Protein AF-A0A1F8LK77-F1 (afdb_monomer_lite)

Foldseek 3Di:
DVVLLVLLVVLLVLLVVLLVLLVQLLVLLVQLVVLVVCVVPVDVDPDDPVSLVSNLVSLVSSLVSLVVSVVSLVVSLVSCLVCVCVQPNDPVVVVLVVLSVVLVVLSVQLNVLSVVCPPDDPVVNVVSSVVNSVSSVVNSVSSNVSSVVSNVVSVVSSVVVVVVVVVVD

Radius of gyration: 20.49 Å; chains: 1; bounding box: 49×27×62 Å

Secondary structure (DSSP, 8-state):
-HHHHHHHHHHHHHHHHHHHHHHHHHHHHHHHHHHHHHIIIII-----HHHHHHHHHHHHHHHHHHHHHHHHHHHHHHHHHHHGGGTTHHHHHHHHHHHHHHHHHHHHHHHHHHHTTTT--HHHHHHHHHHHHHHHHHHHHHHHHHHHHHHHHHHHHHHHHHHHHHTT-

pLDDT: mean 88.3, std 11.14, range [48.09, 98.12]

Sequence (169 aa):
MKDALEIINRVLSQHATITDHVTDASNKMNDIDAVFNVQRETYKVAWSSSSVTDLLEKRNQLMERIQVLEDGLTKHFSYEEKVFPLVLGEILLKDILSDHKKVSERIEKVKSCLNSLEGLEKDELYTKRTELLESVNELSYTITNH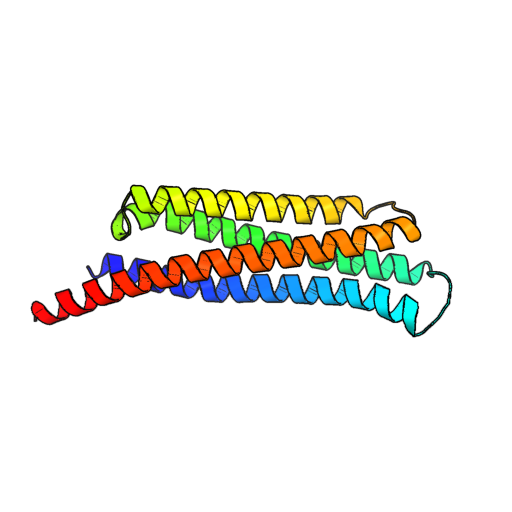AHSEDRVLNMIKKVFEEHAADKD

Structure (mmCIF, N/CA/C/O backbone):
data_AF-A0A1F8LK77-F1
#
_entry.id   AF-A0A1F8LK77-F1
#
loop_
_atom_site.group_PDB
_atom_site.id
_atom_site.type_symbol
_atom_site.label_atom_id
_atom_site.label_alt_id
_atom_site.label_comp_id
_atom_site.label_asym_id
_atom_site.label_entity_id
_atom_site.label_seq_id
_atom_site.pdbx_PDB_ins_code
_atom_site.Cartn_x
_atom_site.Cartn_y
_atom_site.Cartn_z
_atom_site.occupancy
_atom_site.B_iso_or_equiv
_atom_site.auth_seq_id
_atom_site.auth_comp_id
_atom_site.auth_asym_id
_atom_site.auth_atom_id
_atom_site.pdbx_PDB_model_num
ATOM 1 N N . MET A 1 1 ? -20.459 -0.545 23.735 1.00 68.31 1 MET A N 1
ATOM 2 C CA . MET A 1 1 ? -19.426 -1.595 23.909 1.00 68.31 1 MET A CA 1
ATOM 3 C C . MET A 1 1 ? -19.438 -2.567 22.739 1.00 68.31 1 MET A C 1
ATOM 5 O O . MET A 1 1 ? -18.425 -2.639 22.062 1.00 68.31 1 MET A O 1
ATOM 9 N N . LYS A 1 2 ? -20.569 -3.225 22.431 1.00 73.44 2 LYS A N 1
ATOM 10 C CA . LYS A 1 2 ? -20.693 -4.104 21.252 1.00 73.44 2 LYS A CA 1
ATOM 11 C C . LYS A 1 2 ? -20.301 -3.408 19.938 1.00 73.44 2 LYS A C 1
ATOM 13 O O . LYS A 1 2 ? -19.464 -3.929 19.215 1.00 73.44 2 LYS A O 1
ATOM 18 N N . ASP A 1 3 ? -20.792 -2.188 19.722 1.00 84.94 3 ASP A N 1
ATOM 19 C CA . ASP A 1 3 ? -20.479 -1.405 18.516 1.00 84.94 3 ASP A CA 1
ATOM 20 C C . ASP A 1 3 ? -18.987 -1.032 18.415 1.00 84.94 3 ASP A C 1
ATOM 22 O O . ASP A 1 3 ? -18.416 -1.043 17.331 1.00 84.94 3 ASP A O 1
ATOM 26 N N . ALA A 1 4 ? -18.323 -0.762 19.547 1.00 88.75 4 ALA A N 1
ATOM 27 C CA . ALA A 1 4 ? -16.891 -0.449 19.576 1.00 88.75 4 ALA A CA 1
ATOM 28 C C . ALA A 1 4 ? -16.031 -1.685 19.269 1.00 88.75 4 ALA A C 1
ATOM 30 O O . ALA A 1 4 ? -15.073 -1.596 18.507 1.00 88.75 4 ALA A O 1
ATOM 31 N N . LEU A 1 5 ? -16.399 -2.850 19.812 1.00 92.19 5 LEU A N 1
ATOM 32 C CA . LEU A 1 5 ? -15.740 -4.120 19.496 1.00 92.19 5 LEU A CA 1
ATOM 33 C C . LEU A 1 5 ? -15.939 -4.517 18.027 1.00 92.19 5 LEU A C 1
ATOM 35 O O . LEU A 1 5 ? -15.010 -5.028 17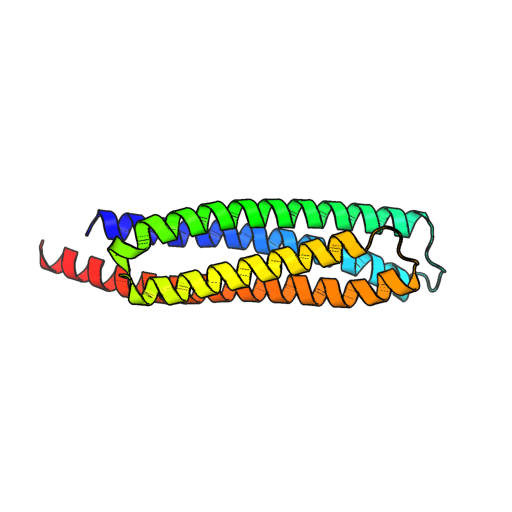.406 1.00 92.19 5 LEU A O 1
ATOM 39 N N . GLU A 1 6 ? -17.120 -4.270 17.456 1.00 93.56 6 GLU A N 1
ATOM 40 C CA . GLU A 1 6 ? -17.382 -4.504 16.032 1.00 93.56 6 GLU A CA 1
ATOM 41 C C . GLU A 1 6 ? -16.508 -3.609 15.144 1.00 93.56 6 GLU A C 1
ATOM 43 O O . GLU A 1 6 ? -15.880 -4.113 14.212 1.00 93.56 6 GLU A O 1
ATOM 48 N N . ILE A 1 7 ? -16.403 -2.316 15.474 1.00 94.94 7 ILE A N 1
ATOM 49 C CA . ILE A 1 7 ? -15.504 -1.375 14.791 1.00 94.94 7 ILE A CA 1
ATOM 50 C C . ILE A 1 7 ? -14.058 -1.879 14.847 1.00 94.94 7 ILE A C 1
ATOM 52 O O . ILE A 1 7 ? -13.424 -2.012 13.803 1.00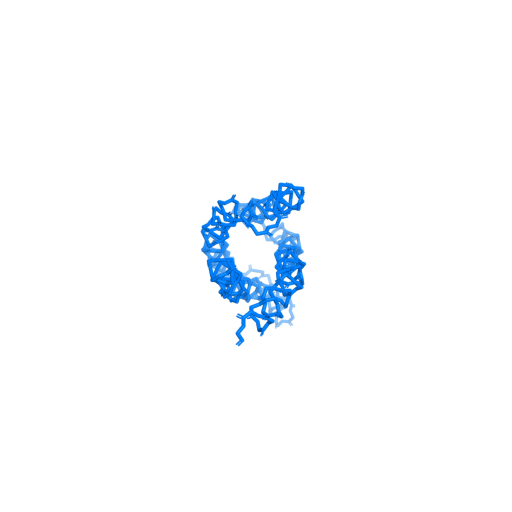 94.94 7 ILE A O 1
ATOM 56 N N . ILE A 1 8 ? -13.554 -2.208 16.042 1.00 94.75 8 ILE A N 1
ATOM 57 C CA . ILE A 1 8 ? -12.172 -2.674 16.225 1.00 94.75 8 ILE A CA 1
ATOM 58 C C . ILE A 1 8 ? -11.910 -3.930 15.392 1.00 94.75 8 ILE A C 1
ATOM 60 O O . ILE A 1 8 ? -10.968 -3.963 14.606 1.00 94.75 8 ILE A O 1
ATOM 64 N N . ASN A 1 9 ? -12.754 -4.956 15.518 1.00 94.69 9 ASN A N 1
ATOM 65 C CA . ASN A 1 9 ? -12.556 -6.209 14.788 1.00 94.69 9 ASN A CA 1
ATOM 66 C C . ASN A 1 9 ? -12.612 -6.005 13.269 1.00 94.69 9 ASN A C 1
ATOM 68 O O . ASN A 1 9 ? -11.870 -6.657 12.533 1.00 94.69 9 ASN A O 1
ATOM 72 N N . ARG A 1 10 ? -13.462 -5.089 12.793 1.00 95.88 10 ARG A N 1
ATOM 73 C CA . ARG A 1 10 ? -13.530 -4.748 11.375 1.00 95.88 10 ARG A CA 1
ATOM 74 C C . ARG A 1 10 ? -12.247 -4.079 10.890 1.00 95.88 10 ARG A C 1
ATOM 76 O O . ARG A 1 10 ? -11.746 -4.491 9.849 1.00 95.88 10 ARG A O 1
ATOM 83 N N . VAL A 1 11 ? -11.704 -3.114 11.627 1.00 95.94 11 VAL A N 1
ATOM 84 C CA . VAL A 1 11 ? -10.438 -2.454 11.265 1.00 95.94 11 VAL A CA 1
ATOM 85 C C . VAL A 1 11 ? -9.283 -3.457 11.224 1.00 95.94 11 VAL A C 1
ATOM 87 O O . VAL A 1 11 ? -8.637 -3.590 10.188 1.00 95.94 11 VAL A O 1
ATOM 90 N N . LEU A 1 12 ? -9.130 -4.286 12.264 1.00 95.00 12 LEU A N 1
ATOM 91 C CA . LEU A 1 12 ? -8.117 -5.353 12.294 1.00 95.00 12 LEU A CA 1
ATOM 92 C C . LEU A 1 12 ? -8.229 -6.296 11.077 1.00 95.00 12 LEU A C 1
ATOM 94 O O . LEU A 1 12 ? -7.227 -6.729 10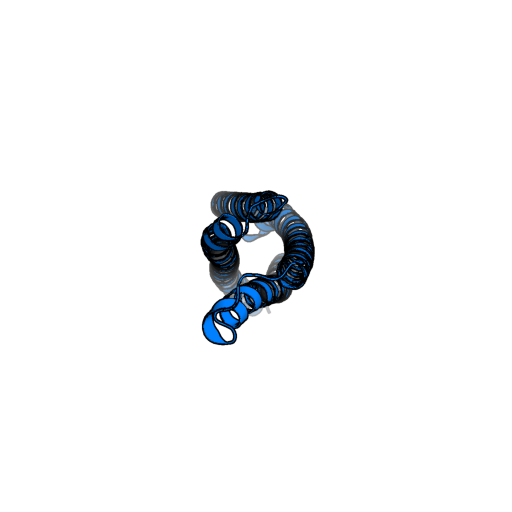.512 1.00 95.00 12 LEU A O 1
ATOM 98 N N . SER A 1 13 ? -9.453 -6.610 10.631 1.00 94.81 13 SER A N 1
ATOM 99 C CA . SER A 1 13 ? -9.662 -7.438 9.433 1.00 94.81 13 SER A CA 1
ATOM 100 C C . SER A 1 13 ? -9.294 -6.725 8.123 1.00 94.81 13 SER A C 1
ATOM 102 O O . SER A 1 13 ? -8.827 -7.365 7.180 1.00 94.81 13 SER A O 1
ATOM 104 N N . GLN A 1 14 ? -9.474 -5.401 8.057 1.00 95.19 14 GLN A N 1
ATOM 105 C CA . GLN A 1 14 ? -9.084 -4.598 6.898 1.00 95.19 14 GLN A CA 1
ATOM 106 C C . GLN A 1 14 ? -7.559 -4.536 6.755 1.00 95.19 14 GLN A C 1
ATOM 108 O O . GLN A 1 14 ? -7.069 -4.648 5.631 1.00 95.19 14 GLN A O 1
ATOM 113 N N . HIS A 1 15 ? -6.808 -4.469 7.861 1.00 95.25 15 HIS A N 1
ATOM 114 C CA . HIS A 1 15 ? -5.339 -4.489 7.835 1.00 95.25 15 HIS A CA 1
ATOM 115 C C . HIS A 1 15 ? -4.774 -5.747 7.172 1.00 95.25 15 HIS A C 1
ATOM 117 O O . HIS A 1 15 ? -3.822 -5.658 6.394 1.00 95.25 15 HIS A O 1
ATOM 123 N N . ALA A 1 16 ? -5.393 -6.910 7.392 1.00 89.69 16 ALA A N 1
ATOM 124 C CA . ALA A 1 16 ? -4.997 -8.140 6.707 1.00 89.69 16 ALA A CA 1
ATOM 125 C C . ALA A 1 16 ? -5.163 -8.020 5.180 1.00 89.69 16 ALA A C 1
ATOM 127 O O . ALA A 1 16 ? -4.251 -8.352 4.430 1.00 89.69 16 ALA A O 1
ATOM 128 N N . THR A 1 17 ? -6.283 -7.451 4.720 1.00 91.69 17 THR A N 1
ATOM 129 C CA . THR A 1 17 ? -6.529 -7.229 3.281 1.00 91.69 17 THR A CA 1
ATOM 130 C C . THR A 1 17 ? -5.531 -6.231 2.681 1.00 91.69 17 THR A C 1
ATOM 132 O O . THR A 1 17 ? -5.030 -6.424 1.576 1.00 91.69 17 THR A O 1
ATOM 135 N N . ILE A 1 18 ? -5.205 -5.161 3.411 1.00 92.88 18 ILE A N 1
ATOM 136 C CA . ILE A 1 18 ? -4.214 -4.165 2.977 1.00 92.88 18 ILE A CA 1
ATOM 137 C C . ILE A 1 18 ? -2.818 -4.787 2.897 1.00 92.88 18 ILE A C 1
ATOM 139 O O . ILE A 1 18 ? -2.076 -4.508 1.956 1.00 92.88 18 ILE A O 1
ATOM 143 N N . THR A 1 19 ? -2.477 -5.670 3.835 1.00 92.62 19 THR A N 1
ATOM 144 C CA . THR A 1 19 ? -1.203 -6.401 3.834 1.00 92.62 19 THR A CA 1
ATOM 145 C C . THR A 1 19 ? -1.043 -7.256 2.575 1.00 92.62 19 THR A C 1
ATOM 147 O O . THR A 1 19 ? 0.041 -7.277 1.983 1.00 92.62 19 THR A O 1
ATOM 150 N N . ASP A 1 20 ? -2.118 -7.889 2.099 1.00 92.38 20 ASP A N 1
ATOM 151 C CA . ASP A 1 20 ? -2.103 -8.623 0.829 1.00 92.38 20 ASP A CA 1
ATOM 152 C C . ASP A 1 20 ? -1.819 -7.683 -0.357 1.00 92.38 20 ASP A C 1
ATOM 154 O O . ASP A 1 20 ? -0.965 -7.977 -1.195 1.00 92.38 20 ASP A O 1
ATOM 158 N N . HIS A 1 21 ? -2.448 -6.502 -0.403 1.00 91.88 21 HIS A N 1
ATOM 159 C CA . HIS A 1 21 ? -2.190 -5.506 -1.453 1.00 91.88 21 HIS A CA 1
ATOM 160 C C . HIS A 1 21 ? -0.750 -4.966 -1.432 1.00 91.88 21 HIS A C 1
ATOM 162 O O . HIS A 1 21 ? -0.139 -4.792 -2.490 1.00 91.88 21 HIS A O 1
ATOM 168 N N . VAL A 1 22 ? -0.185 -4.734 -0.244 1.00 94.06 22 VAL A N 1
ATOM 169 C CA . VAL A 1 22 ? 1.223 -4.334 -0.075 1.00 94.06 22 VAL A CA 1
ATOM 170 C C . VAL A 1 22 ? 2.164 -5.432 -0.579 1.00 94.06 22 VAL A C 1
ATOM 172 O O . VAL A 1 22 ? 3.136 -5.149 -1.289 1.00 94.06 22 VAL A O 1
ATOM 175 N N . THR A 1 23 ? 1.855 -6.691 -0.267 1.00 93.88 23 THR A N 1
ATOM 176 C CA . THR A 1 23 ? 2.626 -7.855 -0.722 1.00 93.88 23 THR A CA 1
ATOM 177 C C . THR A 1 23 ? 2.589 -7.983 -2.245 1.00 93.88 23 THR A C 1
ATOM 179 O O . THR A 1 23 ? 3.634 -8.157 -2.876 1.00 93.88 23 THR A O 1
ATOM 182 N N . ASP A 1 24 ? 1.419 -7.813 -2.860 1.00 92.50 24 ASP A N 1
ATOM 183 C CA . ASP A 1 24 ? 1.262 -7.828 -4.316 1.00 92.50 24 ASP A CA 1
ATOM 184 C C . ASP A 1 24 ? 2.084 -6.729 -5.005 1.00 92.50 24 ASP A C 1
ATOM 186 O O . ASP A 1 24 ? 2.776 -7.001 -5.992 1.00 92.50 24 ASP A O 1
ATOM 190 N N . ALA A 1 25 ? 2.055 -5.498 -4.483 1.00 92.56 25 ALA A N 1
ATOM 191 C CA . ALA A 1 25 ? 2.852 -4.391 -5.015 1.00 92.56 25 ALA A CA 1
ATOM 192 C C . ALA A 1 25 ? 4.365 -4.662 -4.887 1.00 92.56 25 ALA A C 1
ATOM 194 O O . ALA A 1 25 ? 5.117 -4.468 -5.845 1.00 92.56 25 ALA A O 1
ATOM 195 N N . SER A 1 26 ? 4.802 -5.194 -3.741 1.00 93.06 26 SER A N 1
ATOM 196 C CA . SER A 1 26 ? 6.201 -5.579 -3.496 1.00 93.06 26 SER A CA 1
ATOM 197 C C . SER A 1 26 ? 6.674 -6.668 -4.465 1.00 93.06 26 SER A C 1
ATOM 199 O O . SER A 1 26 ? 7.749 -6.565 -5.056 1.00 93.06 26 SER A O 1
ATOM 201 N N . ASN A 1 27 ? 5.841 -7.685 -4.707 1.00 93.06 27 ASN A N 1
ATOM 202 C CA . ASN A 1 27 ? 6.128 -8.746 -5.673 1.00 93.06 27 ASN A CA 1
ATOM 203 C C . ASN A 1 27 ? 6.263 -8.204 -7.102 1.00 93.06 27 ASN A C 1
ATOM 205 O O . ASN A 1 27 ? 7.158 -8.621 -7.835 1.00 93.06 27 ASN A O 1
ATOM 209 N N . LYS A 1 28 ? 5.428 -7.237 -7.502 1.00 92.00 28 LYS A N 1
ATOM 210 C CA . LYS A 1 28 ? 5.561 -6.593 -8.819 1.00 92.00 28 LYS A CA 1
ATOM 211 C C . LYS A 1 28 ? 6.810 -5.731 -8.943 1.00 92.00 28 LYS A C 1
ATOM 213 O O . LYS A 1 28 ? 7.394 -5.675 -10.023 1.00 92.00 28 LYS A O 1
ATOM 218 N N . MET A 1 29 ? 7.262 -5.111 -7.857 1.00 92.25 29 MET A N 1
ATOM 219 C CA . MET A 1 29 ? 8.555 -4.432 -7.856 1.00 92.25 29 MET A CA 1
ATOM 220 C C . MET A 1 29 ? 9.711 -5.423 -8.035 1.00 92.25 29 MET A C 1
ATOM 222 O O . MET A 1 29 ? 10.625 -5.162 -8.814 1.00 92.25 29 MET A O 1
ATOM 226 N N . ASN A 1 30 ? 9.636 -6.597 -7.404 1.00 89.88 30 ASN A N 1
ATOM 227 C CA . ASN A 1 30 ? 10.627 -7.658 -7.600 1.00 89.88 30 ASN A CA 1
ATOM 228 C C . ASN A 1 30 ? 10.648 -8.181 -9.049 1.00 89.88 30 ASN A C 1
ATOM 230 O O . ASN A 1 30 ? 11.724 -8.491 -9.560 1.00 89.88 30 ASN A O 1
ATOM 234 N N . ASP A 1 31 ? 9.501 -8.222 -9.741 1.00 88.50 31 ASP A N 1
ATOM 235 C CA . ASP A 1 31 ? 9.449 -8.556 -11.175 1.00 88.50 31 ASP A CA 1
ATOM 236 C C . ASP A 1 31 ? 10.251 -7.544 -12.019 1.00 88.50 31 ASP A C 1
ATOM 238 O O . ASP A 1 31 ? 10.998 -7.943 -12.913 1.00 88.50 31 ASP A O 1
ATOM 242 N N . ILE A 1 32 ? 10.126 -6.239 -11.731 1.00 85.50 32 ILE A N 1
ATOM 243 C CA . ILE A 1 32 ? 10.933 -5.185 -12.376 1.00 85.50 32 ILE A CA 1
ATOM 244 C C . ILE A 1 32 ? 12.415 -5.394 -12.056 1.00 85.50 32 ILE A C 1
ATOM 246 O O . ILE A 1 32 ? 13.259 -5.374 -12.952 1.00 85.50 32 ILE A O 1
ATOM 250 N N . ASP A 1 33 ? 12.732 -5.631 -10.785 1.00 85.44 33 ASP A N 1
ATOM 251 C CA . ASP A 1 33 ? 14.094 -5.840 -10.300 1.00 85.44 33 ASP A CA 1
ATOM 252 C C . ASP A 1 33 ? 14.800 -7.007 -11.012 1.00 85.44 33 ASP A C 1
ATOM 254 O O . ASP A 1 33 ? 15.958 -6.898 -11.435 1.00 85.44 33 ASP A O 1
ATOM 258 N N . ALA A 1 34 ? 14.066 -8.100 -11.227 1.00 85.50 34 ALA A N 1
ATOM 259 C CA . ALA A 1 34 ? 14.539 -9.285 -11.926 1.00 85.50 34 ALA A CA 1
ATOM 260 C C . ALA A 1 34 ? 14.897 -9.002 -13.393 1.00 85.50 34 ALA A C 1
ATOM 262 O O . ALA A 1 34 ? 15.933 -9.485 -13.854 1.00 85.50 34 ALA A O 1
ATOM 263 N N . VAL A 1 35 ? 14.114 -8.180 -14.109 1.00 81.12 35 VAL A N 1
ATOM 264 C CA . VAL A 1 35 ? 14.435 -7.769 -15.493 1.00 81.12 35 VAL A CA 1
ATOM 265 C C . VAL A 1 35 ? 15.818 -7.113 -15.546 1.00 81.12 35 VAL A C 1
ATOM 267 O O . VAL A 1 35 ? 16.640 -7.458 -16.397 1.00 81.12 35 VAL A O 1
ATOM 270 N N . PHE A 1 36 ? 16.125 -6.230 -14.591 1.00 77.19 36 PHE A N 1
ATOM 271 C CA . PHE A 1 36 ? 17.425 -5.559 -14.509 1.00 77.19 36 PHE A CA 1
ATOM 272 C C . PHE A 1 36 ? 18.575 -6.487 -14.085 1.00 77.19 36 PHE A C 1
ATOM 274 O O . PHE A 1 36 ? 19.698 -6.332 -14.577 1.00 77.19 36 PHE A O 1
ATOM 281 N N . ASN A 1 37 ? 18.334 -7.436 -13.177 1.00 77.31 37 ASN A N 1
ATOM 282 C CA . ASN A 1 37 ? 19.379 -8.348 -12.698 1.00 77.31 37 ASN A CA 1
ATOM 283 C C . ASN A 1 37 ? 19.732 -9.415 -13.747 1.00 77.31 37 ASN A C 1
ATOM 285 O O . ASN A 1 37 ? 20.915 -9.625 -14.022 1.00 77.31 37 ASN A O 1
ATOM 289 N N . VAL A 1 38 ? 18.736 -10.012 -14.415 1.00 68.31 38 VAL A N 1
ATOM 290 C CA . VAL A 1 38 ? 18.948 -10.994 -15.498 1.00 68.31 38 VAL A CA 1
ATOM 291 C C . VAL A 1 38 ? 19.726 -10.367 -16.658 1.00 68.31 38 VAL A C 1
ATOM 293 O O . VAL A 1 38 ? 20.685 -10.961 -17.155 1.00 68.31 38 VA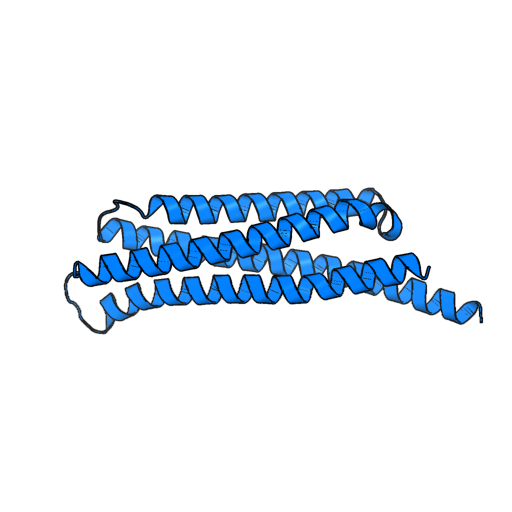L A O 1
ATOM 296 N N . GLN A 1 39 ? 19.374 -9.137 -17.038 1.00 64.62 39 GLN A N 1
ATOM 297 C CA . GLN A 1 39 ? 20.103 -8.333 -18.025 1.00 64.62 39 GLN A CA 1
ATOM 298 C C . GLN A 1 39 ? 21.600 -8.202 -17.689 1.00 64.62 39 GLN A C 1
ATOM 300 O O . GLN A 1 39 ? 22.458 -8.386 -18.556 1.00 64.62 39 GLN A O 1
ATOM 305 N N . ARG A 1 40 ? 21.926 -7.921 -16.420 1.00 65.44 40 ARG A N 1
ATOM 306 C CA . ARG A 1 40 ? 23.306 -7.691 -15.971 1.00 65.44 40 ARG A CA 1
ATOM 307 C C . ARG A 1 40 ? 24.119 -8.978 -15.849 1.00 65.44 40 ARG A C 1
ATOM 309 O O . ARG A 1 40 ? 25.258 -9.019 -16.311 1.00 65.44 40 ARG A O 1
ATOM 316 N N . GLU A 1 41 ? 23.562 -9.994 -15.197 1.00 60.78 41 GLU A N 1
ATOM 317 C CA . GLU A 1 41 ? 24.304 -11.198 -14.805 1.00 60.78 41 GLU A CA 1
ATOM 318 C C . GLU A 1 41 ? 24.350 -12.254 -15.906 1.00 60.78 41 GLU A C 1
ATOM 320 O O . GLU A 1 41 ? 25.383 -12.893 -16.103 1.00 60.78 41 GLU A O 1
ATOM 325 N N . THR A 1 42 ? 23.251 -12.434 -16.643 1.00 49.44 42 THR A N 1
ATOM 326 C CA . THR A 1 42 ? 23.121 -13.564 -17.575 1.00 49.44 42 THR A CA 1
ATOM 327 C C . THR A 1 42 ? 23.727 -13.256 -18.938 1.00 49.44 42 THR A C 1
ATOM 329 O O . THR A 1 42 ? 24.242 -14.155 -19.598 1.00 49.44 42 THR A O 1
ATOM 332 N N . TYR A 1 43 ? 23.702 -11.992 -19.365 1.00 50.31 43 TYR A N 1
ATOM 333 C CA . TYR A 1 43 ? 23.974 -11.678 -20.761 1.00 50.31 43 TYR A CA 1
ATOM 334 C C . TYR A 1 43 ? 25.252 -10.862 -20.995 1.00 50.31 43 TYR A C 1
ATOM 336 O O . TYR A 1 43 ? 25.904 -11.089 -22.009 1.00 50.31 43 TYR A O 1
ATOM 344 N N . LYS A 1 44 ? 25.666 -9.921 -20.128 1.00 55.69 44 LYS A N 1
ATOM 345 C CA . LYS A 1 44 ? 26.657 -8.879 -20.522 1.00 55.69 44 LYS A CA 1
ATOM 346 C C . LYS A 1 44 ? 26.334 -8.251 -21.903 1.00 55.69 44 LYS A C 1
ATOM 348 O O . LYS A 1 44 ? 27.220 -7.708 -22.561 1.00 55.69 44 LYS A O 1
ATOM 353 N N . VAL A 1 45 ? 25.088 -8.375 -22.371 1.00 53.66 45 VAL A N 1
ATOM 354 C CA . VAL A 1 45 ? 24.626 -7.937 -23.689 1.00 53.66 45 VAL A CA 1
ATOM 355 C C . VAL A 1 45 ? 23.954 -6.588 -23.501 1.00 53.66 45 VAL A C 1
ATOM 357 O O . VAL A 1 45 ? 23.283 -6.348 -22.499 1.00 53.66 45 VAL A O 1
ATOM 360 N N . ALA A 1 46 ? 24.143 -5.702 -24.475 1.00 59.06 46 ALA A N 1
ATOM 361 C CA . ALA A 1 46 ? 23.410 -4.451 -24.554 1.00 59.06 46 ALA A CA 1
ATOM 362 C C . ALA A 1 46 ? 21.894 -4.705 -24.462 1.00 59.06 46 ALA A C 1
ATOM 364 O O . ALA A 1 46 ? 21.370 -5.588 -25.140 1.00 59.06 46 ALA A O 1
ATOM 365 N N . TRP A 1 47 ? 21.192 -3.902 -23.659 1.00 67.81 47 TRP A N 1
ATOM 366 C CA . TRP A 1 47 ? 19.732 -3.921 -23.541 1.00 67.81 47 TRP A CA 1
ATOM 367 C C . TRP A 1 47 ? 19.069 -4.035 -24.916 1.00 67.81 47 TRP A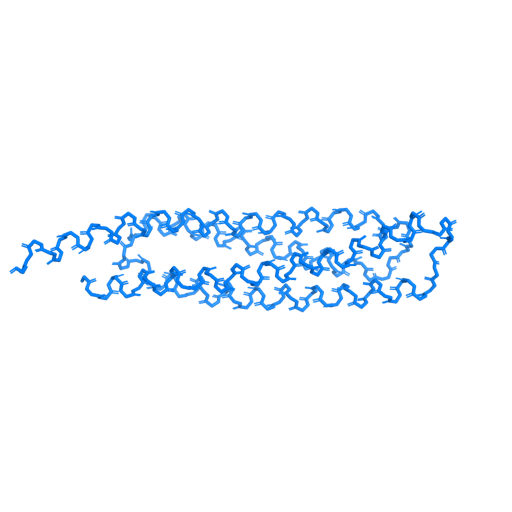 C 1
ATOM 369 O O . TRP A 1 47 ? 19.252 -3.160 -25.770 1.00 67.81 47 TRP A O 1
ATOM 379 N N . SER A 1 48 ? 18.306 -5.102 -25.142 1.00 72.25 48 SER A N 1
ATOM 380 C CA . SER A 1 48 ? 17.521 -5.264 -26.364 1.00 72.25 48 SER A CA 1
ATOM 381 C C . SER A 1 48 ? 16.251 -4.417 -26.290 1.00 72.25 48 SER A C 1
ATOM 383 O O . SER A 1 48 ? 15.759 -4.103 -25.205 1.00 72.25 48 SER A O 1
ATOM 385 N N . SER A 1 49 ? 15.667 -4.098 -27.444 1.00 73.50 49 SER A N 1
ATOM 386 C CA . SER A 1 49 ? 14.350 -3.454 -27.495 1.00 73.50 49 SER A CA 1
ATOM 387 C C . SER A 1 49 ? 13.273 -4.288 -26.793 1.00 73.50 49 SER A C 1
ATOM 389 O O . SER A 1 49 ? 12.418 -3.718 -26.129 1.00 73.50 49 SER A O 1
ATOM 391 N N . SER A 1 50 ? 13.359 -5.625 -26.854 1.00 79.00 50 SER A N 1
ATOM 392 C CA . SER A 1 50 ? 12.430 -6.514 -26.139 1.00 79.00 50 SER A CA 1
ATOM 393 C C . SER A 1 50 ? 12.492 -6.333 -24.621 1.00 79.00 50 SER A C 1
ATOM 395 O O . SER A 1 50 ? 11.469 -6.373 -23.962 1.00 79.00 50 SER A O 1
ATOM 397 N N . SER A 1 51 ? 13.670 -6.048 -24.069 1.00 78.25 51 SER A N 1
ATOM 398 C CA . SER A 1 51 ? 13.838 -5.897 -22.619 1.00 78.25 51 SER A CA 1
ATOM 399 C C . SER A 1 51 ? 13.311 -4.560 -22.106 1.00 78.25 51 SER A C 1
ATOM 401 O O . SER A 1 51 ? 12.825 -4.474 -20.982 1.00 78.25 51 SER A O 1
ATOM 403 N N . VAL A 1 52 ? 13.360 -3.521 -22.947 1.00 79.88 52 VAL A N 1
ATOM 404 C CA . VAL A 1 52 ? 12.671 -2.250 -22.682 1.00 79.88 52 VAL A CA 1
ATOM 405 C C . VAL A 1 52 ? 11.158 -2.469 -22.693 1.00 79.88 52 VAL A C 1
ATOM 407 O O . VAL A 1 52 ? 10.467 -1.978 -21.804 1.00 79.88 52 VAL A O 1
ATOM 410 N N . THR A 1 53 ? 10.637 -3.229 -23.661 1.00 83.88 53 THR A N 1
ATOM 411 C CA . THR A 1 53 ? 9.211 -3.582 -23.711 1.00 83.88 53 THR A CA 1
ATOM 412 C C . THR A 1 53 ? 8.778 -4.352 -22.464 1.00 83.88 53 THR A C 1
ATOM 414 O O . THR A 1 53 ? 7.806 -3.949 -21.828 1.00 83.88 53 THR A O 1
ATOM 417 N N . ASP A 1 54 ? 9.532 -5.380 -22.065 1.00 85.75 54 ASP A N 1
ATOM 418 C CA . ASP A 1 54 ? 9.250 -6.170 -20.861 1.00 85.75 54 ASP A CA 1
ATOM 419 C C . ASP A 1 54 ? 9.255 -5.289 -19.603 1.00 85.75 54 ASP A C 1
ATOM 421 O O . ASP A 1 54 ? 8.348 -5.375 -18.775 1.00 85.75 54 ASP A O 1
ATOM 425 N N . LEU A 1 55 ? 10.232 -4.382 -19.470 1.00 85.75 55 LEU A N 1
ATOM 426 C CA . LEU A 1 55 ? 10.280 -3.434 -18.357 1.00 85.75 55 LEU A CA 1
ATOM 427 C C . LEU A 1 55 ? 9.027 -2.552 -18.306 1.00 85.75 55 LEU A C 1
ATOM 429 O O . LEU A 1 55 ? 8.438 -2.382 -17.238 1.00 85.75 55 LEU A O 1
ATOM 433 N N . LEU A 1 56 ? 8.634 -1.968 -19.440 1.00 85.88 56 LEU A N 1
ATOM 434 C CA . LEU A 1 56 ? 7.475 -1.079 -19.507 1.00 85.88 56 LEU A CA 1
ATOM 435 C C . LEU A 1 56 ? 6.177 -1.822 -19.179 1.00 85.88 56 LEU A C 1
ATOM 437 O O . LEU A 1 56 ? 5.313 -1.258 -18.506 1.00 85.88 56 LEU A O 1
ATOM 441 N N . GLU A 1 57 ? 6.060 -3.088 -19.583 1.00 90.75 57 GLU A N 1
ATOM 442 C CA . GLU A 1 57 ? 4.945 -3.947 -19.187 1.00 90.75 57 GLU A CA 1
ATOM 443 C C . GLU A 1 57 ? 4.928 -4.168 -17.667 1.00 90.75 57 GLU A C 1
ATOM 445 O O . GLU A 1 57 ? 3.900 -3.948 -17.023 1.00 90.75 57 GLU A O 1
ATOM 450 N N . LYS A 1 58 ? 6.066 -4.533 -17.061 1.00 91.12 58 LYS A N 1
ATOM 451 C CA . LYS A 1 58 ? 6.167 -4.717 -15.601 1.00 91.12 58 LYS A CA 1
ATOM 452 C C . LYS A 1 58 ? 5.889 -3.430 -14.828 1.00 91.12 58 LYS A C 1
ATOM 454 O O . LYS A 1 58 ? 5.214 -3.471 -13.801 1.00 91.12 58 LYS A O 1
ATOM 459 N N . ARG A 1 59 ? 6.329 -2.283 -15.348 1.00 91.94 59 ARG A N 1
ATOM 460 C CA . ARG A 1 59 ? 6.008 -0.953 -14.815 1.00 91.94 59 ARG A CA 1
ATOM 461 C C . ARG A 1 59 ? 4.503 -0.701 -14.813 1.00 91.94 59 ARG A C 1
ATOM 463 O O . ARG A 1 59 ? 3.978 -0.254 -13.796 1.00 91.94 59 ARG A O 1
ATOM 470 N N . ASN A 1 60 ? 3.805 -1.014 -15.906 1.00 93.31 60 ASN A N 1
ATOM 471 C CA . ASN A 1 60 ? 2.347 -0.868 -15.981 1.00 93.31 60 ASN A CA 1
ATOM 472 C C . ASN A 1 60 ? 1.643 -1.787 -14.974 1.00 93.31 60 ASN A C 1
ATOM 474 O O . ASN A 1 60 ? 0.760 -1.338 -14.249 1.00 93.31 60 ASN A O 1
ATOM 478 N N . GLN A 1 61 ? 2.091 -3.040 -14.854 1.00 95.31 61 GLN A N 1
ATOM 479 C CA . GLN A 1 61 ? 1.548 -3.978 -13.868 1.00 95.31 61 GLN A CA 1
ATOM 480 C C . GLN A 1 61 ? 1.752 -3.485 -12.427 1.00 95.31 61 GLN A C 1
ATOM 482 O O . GLN A 1 61 ? 0.854 -3.633 -11.600 1.00 95.31 61 GLN A O 1
ATOM 487 N N . LEU A 1 62 ? 2.910 -2.892 -12.108 1.00 95.38 62 LEU A N 1
ATOM 488 C CA . LEU A 1 62 ? 3.146 -2.284 -10.798 1.00 95.38 62 LEU A CA 1
ATOM 489 C C . LEU A 1 62 ? 2.239 -1.065 -10.577 1.00 95.38 62 LEU A C 1
ATOM 491 O O . LEU A 1 62 ? 1.632 -0.968 -9.515 1.00 95.38 62 LEU A O 1
ATOM 495 N N . MET A 1 63 ? 2.083 -0.184 -11.571 1.00 96.44 63 MET A N 1
ATOM 496 C CA . MET A 1 63 ? 1.161 0.958 -11.488 1.00 96.44 63 MET A CA 1
ATOM 497 C C . MET A 1 63 ? -0.270 0.512 -11.164 1.00 96.44 63 MET A C 1
ATOM 499 O O . MET A 1 63 ? -0.896 1.064 -10.263 1.00 96.44 63 MET A O 1
ATOM 503 N N . GLU A 1 64 ? -0.768 -0.530 -11.833 1.00 96.75 64 GLU A N 1
ATOM 504 C CA . GLU A 1 64 ? -2.088 -1.100 -11.542 1.00 96.75 64 GLU A CA 1
ATOM 505 C C . GLU A 1 64 ? -2.205 -1.581 -10.089 1.00 96.75 64 GLU A C 1
ATOM 507 O O . GLU A 1 64 ? -3.220 -1.331 -9.440 1.00 96.75 64 GLU A O 1
ATOM 512 N N . ARG A 1 65 ? -1.172 -2.237 -9.538 1.00 96.88 65 ARG A N 1
ATOM 513 C CA . ARG A 1 65 ? -1.195 -2.674 -8.129 1.00 96.88 65 ARG A CA 1
ATOM 514 C C . ARG A 1 65 ? -1.127 -1.513 -7.151 1.00 96.88 65 ARG A C 1
ATOM 516 O O . ARG A 1 65 ? -1.815 -1.560 -6.136 1.00 96.88 65 ARG A O 1
ATOM 523 N N . ILE A 1 66 ? -0.352 -0.477 -7.460 1.00 97.56 66 ILE A N 1
ATOM 524 C CA . ILE A 1 66 ? -0.317 0.743 -6.650 1.00 97.56 66 ILE A CA 1
ATOM 525 C C . ILE A 1 66 ? -1.688 1.427 -6.651 1.00 97.56 66 ILE A C 1
ATOM 527 O O . ILE A 1 66 ? -2.134 1.847 -5.588 1.00 97.56 66 ILE A O 1
ATOM 531 N N . GLN A 1 67 ? -2.401 1.455 -7.782 1.00 97.31 67 GLN A N 1
ATOM 532 C CA . GLN A 1 67 ? -3.763 1.999 -7.840 1.00 97.31 67 GLN A CA 1
ATOM 533 C C . GLN A 1 67 ? -4.753 1.175 -7.004 1.00 97.31 67 GLN A C 1
ATOM 535 O O . GLN A 1 67 ? -5.556 1.736 -6.265 1.00 97.31 67 GLN A O 1
ATOM 540 N N . VAL A 1 68 ? -4.681 -0.159 -7.070 1.00 96.31 68 VAL A N 1
ATOM 541 C CA . VAL A 1 68 ? -5.522 -1.038 -6.233 1.00 96.31 68 VAL A CA 1
ATOM 542 C C . VAL A 1 68 ? -5.245 -0.813 -4.742 1.00 96.31 68 VAL A C 1
ATOM 544 O O . VAL A 1 68 ? -6.185 -0.734 -3.949 1.00 96.31 68 VAL A O 1
ATOM 547 N N . LEU A 1 69 ? -3.971 -0.683 -4.362 1.00 96.94 69 LEU A N 1
ATOM 548 C CA . LEU A 1 69 ? -3.561 -0.387 -2.991 1.00 96.94 69 LEU A CA 1
ATOM 549 C C . LEU A 1 69 ? -4.076 0.987 -2.531 1.00 96.94 69 LEU A C 1
ATOM 551 O O . LEU A 1 69 ? -4.642 1.087 -1.445 1.00 96.94 69 LEU A O 1
ATOM 555 N N . GLU A 1 70 ? -3.932 2.023 -3.360 1.00 98.12 70 GLU A N 1
ATOM 556 C CA . GLU A 1 70 ? -4.438 3.378 -3.100 1.00 98.12 70 GLU A CA 1
ATOM 557 C C . GLU A 1 70 ? -5.957 3.391 -2.894 1.00 98.12 70 GLU A C 1
ATOM 559 O O . GLU A 1 70 ? -6.449 3.958 -1.915 1.00 98.12 70 GLU A O 1
ATOM 564 N N . ASP A 1 71 ? -6.707 2.719 -3.767 1.00 97.06 71 ASP A N 1
ATOM 565 C CA . ASP A 1 71 ? -8.162 2.618 -3.663 1.00 97.06 71 ASP A CA 1
ATOM 566 C C . ASP A 1 71 ? -8.588 1.889 -2.378 1.00 97.06 71 ASP A C 1
ATOM 568 O O . ASP A 1 71 ? -9.592 2.249 -1.752 1.00 97.06 71 ASP A O 1
ATOM 572 N N . GLY A 1 72 ? -7.848 0.845 -1.991 1.00 96.06 72 GLY A N 1
ATOM 573 C CA . GLY A 1 72 ? -8.065 0.092 -0.755 1.00 96.06 72 GLY A CA 1
ATOM 574 C C . GLY A 1 72 ? -7.817 0.944 0.489 1.00 96.06 72 GLY A C 1
ATOM 575 O O . GLY A 1 72 ? -8.693 1.037 1.353 1.00 96.06 72 GLY A O 1
ATOM 576 N N . LEU A 1 73 ? -6.669 1.622 0.539 1.00 97.69 73 LEU A N 1
ATOM 577 C CA . LEU A 1 73 ? -6.284 2.516 1.633 1.00 97.69 73 LEU A CA 1
ATOM 578 C C . LEU A 1 73 ? -7.243 3.696 1.762 1.00 97.69 73 LEU A C 1
ATOM 580 O O . LEU A 1 73 ? -7.716 3.976 2.853 1.00 97.69 73 LEU A O 1
ATOM 584 N N . THR A 1 74 ? -7.633 4.325 0.653 1.00 97.81 74 THR A N 1
ATOM 585 C CA . THR A 1 74 ? -8.581 5.451 0.669 1.00 97.81 74 THR A CA 1
ATOM 586 C C . THR A 1 74 ? -9.911 5.056 1.314 1.00 97.81 74 THR A C 1
ATOM 588 O O . THR A 1 74 ? -10.466 5.798 2.130 1.00 97.81 74 THR A O 1
ATOM 591 N N . LYS A 1 75 ? -10.432 3.866 0.982 1.00 97.19 75 LYS A N 1
ATOM 592 C CA . LYS A 1 75 ? -11.673 3.339 1.575 1.00 97.19 75 LYS A CA 1
ATOM 593 C C . LYS A 1 75 ? -11.506 3.009 3.056 1.00 97.19 75 LYS A C 1
ATOM 595 O O . LYS A 1 75 ? -12.444 3.216 3.824 1.00 97.19 75 LYS A O 1
ATOM 600 N N . HIS A 1 76 ? -10.351 2.475 3.433 1.00 97.12 76 HIS A N 1
ATOM 601 C CA . HIS A 1 76 ? -10.024 2.125 4.808 1.00 97.12 76 HIS A CA 1
ATOM 602 C C . HIS A 1 76 ? -9.860 3.368 5.690 1.00 97.12 76 HIS A C 1
ATOM 604 O O . HIS A 1 76 ? -10.637 3.524 6.628 1.00 97.12 76 HIS A O 1
ATOM 610 N N . PHE A 1 77 ? -9.014 4.319 5.293 1.00 97.75 77 PHE A N 1
ATOM 611 C CA . PHE A 1 77 ? -8.830 5.602 5.974 1.00 97.75 77 PHE A CA 1
ATOM 612 C C . PHE A 1 77 ? -10.158 6.346 6.139 1.00 97.75 77 PHE A C 1
ATOM 614 O O . PHE A 1 77 ? -10.513 6.773 7.233 1.00 97.75 77 PHE A O 1
ATOM 621 N N . SER A 1 78 ? -10.980 6.404 5.084 1.00 96.88 78 SER A N 1
ATOM 622 C CA . SER A 1 78 ? -12.316 7.020 5.164 1.00 96.88 78 SER A CA 1
ATOM 623 C C . SER A 1 78 ? -13.230 6.342 6.192 1.00 96.88 78 SER A C 1
ATOM 625 O O . SER A 1 78 ? -14.092 6.988 6.795 1.00 96.88 78 SER A O 1
ATOM 627 N N . TYR A 1 79 ? -13.104 5.023 6.363 1.00 96.62 79 TYR A N 1
ATOM 628 C CA . TYR A 1 79 ? -13.861 4.288 7.369 1.00 96.62 79 TYR A CA 1
ATOM 629 C C . TYR A 1 79 ? -13.361 4.631 8.773 1.00 96.62 79 TYR A C 1
ATOM 631 O O . TYR A 1 79 ? -14.177 4.981 9.625 1.00 96.62 79 TYR A O 1
ATOM 639 N N . GLU A 1 80 ? -12.052 4.596 8.993 1.00 96.12 80 GLU A N 1
ATOM 640 C CA . GLU A 1 80 ? -11.399 4.900 10.268 1.00 96.12 80 GLU A CA 1
ATOM 641 C C . GLU A 1 80 ? -11.680 6.314 10.748 1.00 96.12 80 GLU A C 1
ATOM 643 O O . GLU A 1 80 ? -12.168 6.502 11.859 1.00 96.12 80 GLU A O 1
ATOM 648 N N . GLU A 1 81 ? -11.504 7.308 9.884 1.00 95.31 81 GLU A N 1
ATOM 649 C CA . GLU A 1 81 ? -11.762 8.714 10.199 1.00 95.31 81 GLU A CA 1
ATOM 650 C C . GLU A 1 81 ? -13.208 8.956 10.644 1.00 95.31 81 GLU A C 1
ATOM 652 O O . GLU A 1 81 ? -13.485 9.818 11.483 1.00 95.31 81 GLU A O 1
ATOM 657 N N . LYS A 1 82 ? -14.142 8.149 10.130 1.00 94.56 82 LYS A N 1
ATOM 658 C CA . LYS A 1 82 ? -15.549 8.186 10.524 1.00 94.56 82 LYS A CA 1
ATOM 659 C C . LYS A 1 82 ? -15.809 7.510 11.873 1.00 94.56 82 LYS A C 1
ATOM 661 O O . LYS A 1 82 ? -16.702 7.954 12.597 1.00 94.56 82 LYS A O 1
ATOM 666 N N . VAL A 1 83 ? -15.115 6.417 12.196 1.00 93.69 83 VAL A N 1
ATOM 667 C CA . VAL A 1 83 ? -15.471 5.543 13.335 1.00 93.69 83 VAL A CA 1
ATOM 668 C C . VAL A 1 83 ? -14.537 5.664 14.537 1.00 93.69 83 VAL A C 1
ATOM 670 O O . VAL A 1 83 ? -14.986 5.491 15.668 1.00 93.69 83 VAL A O 1
ATOM 673 N N . PHE A 1 84 ? -13.270 6.016 14.341 1.00 93.50 84 PHE A N 1
ATOM 674 C CA . PHE A 1 84 ? -12.288 6.190 15.410 1.00 93.50 84 PHE A CA 1
ATOM 675 C C . PHE A 1 84 ? -12.619 7.284 16.425 1.00 93.50 84 PHE A C 1
ATOM 677 O O . PHE A 1 84 ? -12.305 7.058 17.596 1.00 93.50 84 PHE A O 1
ATOM 684 N N . PRO A 1 85 ? -13.325 8.390 16.107 1.00 92.12 85 PRO A N 1
ATOM 685 C CA . PRO A 1 85 ? -13.818 9.291 17.150 1.00 92.12 85 PRO A CA 1
ATOM 686 C C . PRO A 1 85 ? -14.640 8.580 18.237 1.00 92.12 85 PRO A C 1
ATOM 688 O O . PRO A 1 85 ? -14.606 8.987 19.395 1.00 92.12 85 PRO A O 1
ATOM 691 N N . LEU A 1 86 ? -15.344 7.495 17.885 1.00 89.56 86 LEU A N 1
ATOM 692 C CA . LEU A 1 86 ? -16.198 6.727 18.798 1.00 89.56 86 LEU A CA 1
ATOM 693 C C . LEU A 1 86 ? -15.417 5.740 19.681 1.00 89.56 86 LEU A C 1
ATOM 695 O O . LEU A 1 86 ? -15.984 5.207 20.635 1.00 89.56 86 LEU A O 1
ATOM 699 N N . VAL A 1 87 ? -14.149 5.467 19.354 1.00 89.88 87 VAL A N 1
ATOM 700 C CA . VAL A 1 87 ? -13.331 4.423 19.999 1.00 89.88 87 VAL A CA 1
ATOM 701 C C . VAL A 1 87 ? -12.051 4.996 20.612 1.00 89.88 87 VAL A C 1
ATOM 703 O O . VAL A 1 87 ? -11.738 4.699 21.760 1.00 89.88 87 VAL A O 1
ATOM 706 N N . LEU A 1 88 ? -11.323 5.820 19.859 1.00 88.50 88 LEU A N 1
ATOM 707 C CA . LEU A 1 88 ? -10.016 6.383 20.216 1.00 88.50 88 LEU A CA 1
ATOM 708 C C . LEU A 1 88 ? -10.107 7.826 20.736 1.00 88.50 88 LEU A C 1
ATOM 710 O O . LEU A 1 88 ? -9.218 8.292 21.451 1.00 88.50 88 LEU A O 1
ATOM 714 N N . GLY A 1 89 ? -11.173 8.542 20.368 1.00 88.88 89 GLY A N 1
ATOM 715 C CA . GLY A 1 89 ? -11.307 9.978 20.609 1.00 88.88 89 GLY A CA 1
ATOM 716 C C . GLY A 1 89 ? -10.427 10.837 19.689 1.00 88.88 89 GLY A C 1
ATOM 717 O O . GLY A 1 89 ? -9.640 10.348 18.879 1.00 88.88 89 GLY A O 1
ATOM 718 N N . GLU A 1 90 ? -10.567 12.159 19.802 1.00 89.12 90 GLU A N 1
ATOM 719 C CA . GLU A 1 90 ? -10.005 13.108 18.826 1.00 89.12 90 GLU A CA 1
ATOM 720 C C . GLU A 1 90 ? -8.477 13.250 18.870 1.00 89.12 90 GLU A C 1
ATOM 722 O O . GLU A 1 90 ? -7.864 13.597 17.863 1.00 89.12 90 GLU A O 1
ATOM 727 N N . ILE A 1 91 ? -7.847 13.029 20.029 1.00 88.81 91 ILE A N 1
ATOM 728 C CA . ILE A 1 91 ? -6.398 13.242 20.185 1.00 88.81 91 ILE A CA 1
ATOM 729 C C . ILE A 1 91 ? -5.615 12.189 19.400 1.00 88.81 91 ILE A C 1
ATOM 731 O O . ILE A 1 91 ? -4.732 12.551 18.629 1.00 88.81 91 ILE A O 1
ATOM 735 N N . LEU A 1 92 ? -5.959 10.910 19.569 1.00 88.38 92 LEU A N 1
ATOM 736 C CA . LEU A 1 92 ? -5.310 9.812 18.850 1.00 88.38 92 LEU A CA 1
ATOM 737 C C . LEU A 1 92 ? -5.617 9.864 17.350 1.00 88.38 92 LEU A C 1
ATOM 739 O O . LEU A 1 92 ? -4.731 9.618 16.539 1.00 88.38 92 LEU A O 1
ATOM 743 N N . LEU A 1 93 ? -6.831 10.284 16.974 1.00 91.25 93 LEU A N 1
ATOM 744 C CA . LEU A 1 93 ? -7.194 10.446 15.567 1.00 91.25 93 LEU A CA 1
ATOM 745 C C . LEU A 1 93 ? -6.284 11.442 14.829 1.00 91.25 93 LEU A C 1
ATOM 747 O O . LEU A 1 93 ? -5.974 11.234 13.663 1.00 91.25 93 LEU A O 1
ATOM 751 N N . LYS A 1 94 ? -5.819 12.515 15.481 1.00 92.31 94 LYS A N 1
ATOM 752 C CA . LYS A 1 94 ? -4.915 13.482 14.831 1.00 92.31 94 LYS A CA 1
ATOM 753 C C . LYS A 1 94 ? -3.579 12.867 14.414 1.00 92.31 94 LYS A C 1
ATOM 755 O O . LYS A 1 94 ? -3.028 13.285 13.398 1.00 92.31 94 LYS A O 1
ATOM 760 N N . ASP A 1 95 ? -3.064 11.921 15.193 1.00 91.69 95 ASP A N 1
ATOM 761 C CA . ASP A 1 95 ? -1.820 11.221 14.869 1.00 91.69 95 ASP A CA 1
ATOM 762 C C . ASP A 1 95 ? -2.034 10.260 13.689 1.00 91.69 95 ASP A C 1
ATOM 764 O O . ASP A 1 95 ? -1.306 10.319 12.702 1.00 91.69 95 ASP A O 1
ATOM 768 N N . ILE A 1 96 ? -3.136 9.506 13.720 1.00 94.00 96 ILE A N 1
ATOM 769 C CA . ILE A 1 96 ? -3.572 8.606 12.639 1.00 94.00 96 ILE A CA 1
ATOM 770 C C . ILE A 1 96 ? -3.745 9.360 11.310 1.00 94.00 96 ILE A C 1
ATOM 772 O O . ILE A 1 96 ? -3.171 8.980 10.293 1.00 94.00 96 ILE A O 1
ATOM 776 N N . LEU A 1 97 ? -4.425 10.511 11.327 1.00 95.69 97 LEU A N 1
ATOM 777 C CA . LEU A 1 97 ? -4.583 11.378 10.151 1.00 95.69 97 LEU A CA 1
ATOM 778 C C . LEU A 1 97 ? -3.241 11.855 9.570 1.00 95.69 97 LEU A C 1
ATOM 780 O O . LEU A 1 97 ? -3.096 12.020 8.356 1.00 95.69 97 LEU A O 1
ATOM 784 N N . SER A 1 98 ? -2.251 12.102 10.431 1.00 95.56 98 SER A N 1
ATOM 785 C CA . SER A 1 98 ? -0.897 12.462 10.002 1.00 95.56 98 SER A CA 1
ATOM 786 C C . SER A 1 98 ? -0.235 11.302 9.260 1.00 95.56 98 SER A C 1
ATOM 788 O O . SER A 1 98 ? 0.404 11.512 8.226 1.00 95.56 98 SER A O 1
ATOM 790 N N . ASP A 1 99 ? -0.425 10.075 9.739 1.00 95.94 99 ASP A N 1
ATOM 791 C CA . ASP A 1 99 ? 0.092 8.874 9.088 1.00 95.94 99 ASP A CA 1
ATOM 792 C C . ASP A 1 99 ? -0.635 8.560 7.771 1.00 95.94 99 ASP A C 1
ATOM 794 O O . ASP A 1 99 ? 0.046 8.301 6.776 1.00 95.94 99 ASP A O 1
ATOM 798 N N . HIS A 1 100 ? -1.963 8.725 7.691 1.00 97.81 100 HIS A N 1
ATOM 799 C CA . HIS A 1 100 ? -2.720 8.619 6.429 1.00 97.81 100 HIS A CA 1
ATOM 800 C C . HIS A 1 100 ? -2.150 9.552 5.354 1.00 97.81 100 HIS A C 1
ATOM 802 O O . HIS A 1 100 ? -1.943 9.163 4.197 1.00 97.81 100 HIS A O 1
ATOM 808 N N . LYS A 1 101 ? -1.839 10.796 5.745 1.00 97.56 101 LYS A N 1
ATOM 809 C CA . LYS A 1 101 ? -1.222 11.785 4.856 1.00 97.56 101 LYS A CA 1
ATOM 810 C C . LYS A 1 101 ? 0.162 11.338 4.391 1.00 97.56 101 LYS A C 1
ATOM 812 O O . LYS A 1 101 ? 0.440 11.410 3.197 1.00 97.56 101 LYS A O 1
ATOM 817 N N . LYS A 1 102 ? 1.008 10.838 5.298 1.00 97.19 102 LYS A N 1
ATOM 818 C CA . LYS A 1 102 ? 2.341 10.317 4.943 1.00 97.19 102 LYS A CA 1
ATOM 819 C C . LYS A 1 102 ? 2.243 9.146 3.968 1.00 97.19 102 LYS A C 1
ATOM 821 O O . LYS A 1 102 ? 2.994 9.116 2.999 1.00 97.19 102 LYS A O 1
ATOM 826 N N . VAL A 1 103 ? 1.331 8.199 4.196 1.00 97.81 103 VAL A N 1
ATOM 827 C CA . VAL A 1 103 ? 1.105 7.067 3.282 1.00 97.81 103 VAL A CA 1
ATOM 828 C C . VAL A 1 103 ? 0.694 7.575 1.900 1.00 97.81 103 VAL A C 1
ATOM 830 O O . VAL A 1 103 ? 1.300 7.188 0.902 1.00 97.81 103 VAL A O 1
ATOM 833 N N . SER A 1 104 ? -0.261 8.506 1.843 1.00 97.88 104 SER A N 1
ATOM 834 C CA . SER A 1 104 ? -0.733 9.106 0.588 1.00 97.88 104 SER A CA 1
ATOM 835 C C . SER A 1 104 ? 0.394 9.816 -0.176 1.00 97.88 104 SER A C 1
ATOM 837 O O . SER A 1 104 ? 0.559 9.622 -1.378 1.00 97.88 104 SER A O 1
ATOM 839 N N . GLU A 1 105 ? 1.244 10.576 0.519 1.00 97.38 105 GLU A N 1
ATOM 840 C CA . GLU A 1 105 ? 2.418 11.226 -0.082 1.00 97.38 105 GLU A CA 1
ATOM 841 C C . GLU A 1 105 ? 3.428 10.210 -0.646 1.00 97.38 105 GLU A C 1
ATOM 843 O O . GLU A 1 105 ? 4.051 10.456 -1.682 1.00 97.38 105 GLU A O 1
ATOM 848 N N . ARG A 1 106 ? 3.591 9.047 0.002 1.00 97.38 106 ARG A N 1
ATOM 849 C CA . ARG A 1 106 ? 4.466 7.970 -0.493 1.00 97.38 106 ARG A CA 1
ATOM 850 C C . ARG A 1 106 ? 3.890 7.279 -1.726 1.00 97.38 106 ARG A C 1
ATOM 852 O O . ARG A 1 106 ? 4.658 6.980 -2.638 1.00 97.38 106 ARG A O 1
ATOM 859 N N . ILE A 1 107 ? 2.574 7.075 -1.789 1.00 97.88 107 ILE A N 1
ATOM 860 C CA . ILE A 1 107 ? 1.896 6.548 -2.985 1.00 97.88 107 ILE A CA 1
ATOM 861 C C . ILE A 1 107 ? 2.141 7.473 -4.177 1.00 97.88 107 ILE A C 1
ATOM 863 O O . ILE A 1 107 ? 2.599 7.019 -5.227 1.00 97.88 107 ILE A O 1
ATOM 867 N N . GLU A 1 108 ? 1.932 8.776 -3.998 1.00 97.25 108 GLU A N 1
ATOM 868 C CA . GLU A 1 108 ? 2.151 9.760 -5.061 1.00 97.25 108 GLU A CA 1
ATOM 869 C C . GLU A 1 108 ? 3.619 9.822 -5.504 1.00 97.25 108 GLU A C 1
ATOM 871 O O . GLU A 1 108 ? 3.906 9.899 -6.701 1.00 97.25 108 GLU A O 1
ATOM 876 N N . LYS A 1 109 ? 4.572 9.688 -4.570 1.00 96.00 109 LYS A N 1
ATOM 877 C CA . LYS A 1 109 ? 6.001 9.562 -4.901 1.00 96.00 109 LYS A CA 1
ATOM 878 C C . LYS A 1 109 ? 6.271 8.339 -5.787 1.00 96.00 109 LYS A C 1
ATOM 880 O O . LYS A 1 109 ? 6.977 8.467 -6.788 1.00 96.00 109 LYS A O 1
ATOM 885 N N . VAL A 1 110 ? 5.703 7.175 -5.458 1.00 96.38 110 VAL A N 1
ATOM 886 C CA . VAL A 1 110 ? 5.853 5.949 -6.263 1.00 96.38 110 VAL A CA 1
ATOM 887 C C . VAL A 1 110 ? 5.225 6.122 -7.648 1.00 96.38 110 VAL A C 1
ATOM 889 O O . VAL A 1 110 ? 5.888 5.844 -8.646 1.00 96.38 110 VAL A O 1
ATOM 892 N N . LYS A 1 111 ? 3.993 6.639 -7.739 1.00 96.50 111 LYS A N 1
ATOM 893 C CA . LYS A 1 111 ? 3.304 6.889 -9.021 1.00 96.50 111 LYS A CA 1
ATOM 894 C C . LYS A 1 111 ? 4.088 7.861 -9.902 1.00 96.50 111 LYS A C 1
ATOM 896 O O . LYS A 1 111 ? 4.273 7.604 -11.090 1.00 96.50 111 LYS A O 1
ATOM 901 N N . SER A 1 112 ? 4.612 8.937 -9.319 1.00 94.38 112 SER A N 1
ATOM 902 C CA . SER A 1 112 ? 5.479 9.894 -10.013 1.00 94.38 112 SER A CA 1
ATOM 903 C C . SER A 1 112 ? 6.755 9.232 -10.539 1.00 94.38 112 SER A C 1
ATOM 905 O O . SER A 1 112 ? 7.102 9.400 -11.709 1.00 94.38 112 SER A O 1
ATOM 907 N N . CYS A 1 113 ? 7.409 8.398 -9.722 1.00 92.94 113 CYS A N 1
ATOM 908 C CA . CYS A 1 113 ? 8.585 7.642 -10.144 1.00 92.94 113 CYS A CA 1
ATOM 909 C C . CYS A 1 113 ? 8.261 6.706 -11.321 1.00 92.94 113 CYS A C 1
ATOM 911 O O . CYS A 1 113 ? 8.956 6.740 -12.334 1.00 92.94 113 CYS A O 1
ATOM 913 N N . LEU A 1 114 ? 7.157 5.954 -11.249 1.00 92.44 114 LEU A N 1
ATOM 914 C CA . LEU A 1 114 ? 6.699 5.067 -12.326 1.00 92.44 114 LEU A CA 1
ATOM 915 C C . LEU A 1 114 ? 6.396 5.816 -13.628 1.00 92.44 114 LEU A C 1
ATOM 917 O O . LEU A 1 114 ? 6.767 5.345 -14.701 1.00 92.44 114 LEU A O 1
ATOM 921 N N . ASN A 1 115 ? 5.742 6.974 -13.544 1.00 91.88 115 ASN A N 1
ATOM 922 C CA . ASN A 1 115 ? 5.451 7.812 -14.709 1.00 91.88 115 ASN A CA 1
ATOM 923 C C . ASN A 1 115 ? 6.726 8.387 -15.331 1.00 91.88 115 ASN A C 1
ATOM 925 O O . ASN A 1 115 ? 6.813 8.508 -16.549 1.00 91.88 115 ASN A O 1
ATOM 929 N N . SER A 1 116 ? 7.735 8.689 -14.511 1.00 89.62 116 SER A N 1
ATOM 930 C CA . SER A 1 116 ? 9.016 9.216 -14.989 1.00 89.62 116 SER A CA 1
ATOM 931 C C . SER A 1 116 ? 9.848 8.210 -15.786 1.00 89.62 116 SER A C 1
ATOM 933 O O . SER A 1 116 ? 10.814 8.618 -16.415 1.00 89.62 116 SER A O 1
ATOM 935 N N . LEU A 1 117 ? 9.491 6.918 -15.774 1.00 86.06 117 LEU A N 1
ATOM 936 C CA . LEU A 1 117 ? 10.199 5.881 -16.531 1.00 86.06 117 LEU A CA 1
ATOM 937 C C . LEU A 1 117 ? 9.869 5.890 -18.030 1.00 86.06 117 LEU A C 1
ATOM 939 O O . LEU A 1 117 ? 10.595 5.284 -18.816 1.00 86.06 117 LEU A O 1
ATOM 943 N N . GLU A 1 118 ? 8.781 6.535 -18.453 1.00 80.88 118 GLU A N 1
ATOM 944 C CA . GLU A 1 118 ? 8.444 6.614 -19.875 1.00 80.88 118 GLU A CA 1
ATOM 945 C C . GLU A 1 118 ? 9.420 7.503 -20.644 1.00 80.88 118 GLU A C 1
ATOM 947 O O . GLU A 1 118 ? 9.702 8.631 -20.254 1.00 80.88 118 GLU A O 1
ATOM 952 N N . GLY A 1 119 ? 9.900 7.001 -21.785 1.00 78.62 119 GLY A N 1
ATOM 953 C CA . GLY A 1 119 ? 10.748 7.772 -22.696 1.00 78.62 119 GLY A CA 1
ATOM 954 C C . GLY A 1 119 ? 12.191 7.972 -22.228 1.00 78.62 119 GLY A C 1
ATOM 955 O O . GLY A 1 119 ? 12.936 8.655 -22.924 1.00 78.62 119 GLY A O 1
ATOM 956 N N . LEU A 1 120 ? 12.590 7.379 -21.098 1.00 83.88 120 LEU A N 1
ATOM 957 C CA . LEU A 1 120 ? 13.976 7.396 -20.636 1.00 83.88 120 LEU A CA 1
ATOM 958 C C . LEU A 1 120 ? 14.870 6.471 -21.460 1.00 83.88 120 LEU A C 1
ATOM 960 O O . LEU A 1 120 ? 14.465 5.383 -21.888 1.00 83.88 120 LEU A O 1
ATOM 964 N N . GLU A 1 121 ? 16.126 6.883 -21.605 1.00 79.31 121 GLU A N 1
ATOM 965 C CA . GLU A 1 121 ? 17.169 6.046 -22.180 1.00 79.31 121 GLU A CA 1
ATOM 966 C C . GLU A 1 121 ? 17.610 4.952 -21.192 1.00 79.31 121 GLU A C 1
ATOM 968 O O . GLU A 1 121 ? 17.368 4.996 -19.984 1.00 79.31 121 GLU A O 1
ATOM 973 N N . LYS A 1 122 ? 18.289 3.926 -21.708 1.00 74.50 122 LYS A N 1
ATOM 974 C CA . LYS A 1 122 ? 18.621 2.693 -20.963 1.00 74.50 122 LYS A CA 1
ATOM 975 C C . LYS A 1 122 ? 19.378 2.931 -19.650 1.00 74.50 122 LYS A C 1
ATOM 977 O O . LYS A 1 122 ? 19.037 2.335 -18.629 1.00 74.50 122 LYS A O 1
ATOM 982 N N . ASP A 1 123 ? 20.386 3.799 -19.667 1.00 75.88 123 ASP A N 1
ATOM 983 C CA . ASP A 1 123 ? 21.202 4.092 -18.481 1.00 75.88 123 ASP A CA 1
ATOM 984 C C . ASP A 1 123 ? 20.415 4.895 -17.425 1.00 75.88 123 ASP A C 1
ATOM 986 O O . ASP A 1 123 ? 20.626 4.753 -16.214 1.00 75.88 123 ASP A O 1
ATOM 990 N N . GLU A 1 124 ? 19.442 5.691 -17.872 1.00 82.19 124 GLU A N 1
ATOM 991 C CA . GLU A 1 124 ? 18.548 6.461 -17.006 1.00 82.19 124 GLU A CA 1
ATOM 992 C C . GLU A 1 124 ? 17.506 5.551 -16.347 1.00 82.19 124 GLU A C 1
ATOM 994 O O . GLU A 1 124 ? 17.299 5.639 -15.134 1.00 82.19 124 GLU A O 1
ATOM 999 N N . LEU A 1 125 ? 16.926 4.608 -17.102 1.00 81.38 125 LEU A N 1
ATOM 1000 C CA . LEU A 1 125 ? 16.019 3.577 -16.578 1.00 81.38 125 LEU A CA 1
ATOM 1001 C C . LEU A 1 125 ? 16.667 2.776 -15.446 1.00 81.38 125 LEU A C 1
ATOM 1003 O O . LEU A 1 125 ? 16.034 2.496 -14.427 1.00 81.38 125 LEU A O 1
ATOM 1007 N N . TYR A 1 126 ? 17.946 2.438 -15.604 1.00 77.06 126 TYR A N 1
ATOM 1008 C CA . TYR A 1 126 ? 18.700 1.721 -14.584 1.00 77.06 126 TYR A CA 1
ATOM 1009 C C . TYR A 1 126 ? 18.871 2.538 -13.299 1.00 77.06 126 TYR A C 1
ATOM 1011 O O . TYR A 1 126 ? 18.666 2.020 -12.201 1.00 77.06 126 TYR A O 1
ATOM 1019 N N . THR A 1 127 ? 19.221 3.818 -13.425 1.00 80.06 127 THR A N 1
ATOM 1020 C CA . THR A 1 127 ? 19.375 4.707 -12.265 1.00 80.06 127 THR A CA 1
ATOM 1021 C C . THR A 1 127 ? 18.039 4.887 -11.541 1.00 80.06 127 THR A C 1
ATOM 1023 O O . THR A 1 127 ? 17.970 4.773 -10.316 1.00 80.06 127 THR A O 1
ATOM 1026 N N . LYS A 1 128 ? 16.951 5.067 -12.300 1.00 86.69 128 LYS A N 1
ATOM 1027 C CA . LYS A 1 128 ? 15.598 5.219 -11.757 1.00 86.69 128 LYS A CA 1
ATOM 1028 C C . LYS A 1 128 ? 15.026 3.952 -11.130 1.00 86.69 128 LYS A C 1
ATOM 1030 O O . LYS A 1 128 ? 14.213 4.061 -10.217 1.00 86.69 128 LYS A O 1
ATOM 1035 N N . ARG A 1 129 ? 15.475 2.759 -11.530 1.00 85.62 129 ARG A N 1
ATOM 1036 C CA . ARG A 1 129 ? 15.069 1.503 -10.875 1.00 85.62 129 ARG A CA 1
ATOM 1037 C C . ARG A 1 129 ? 15.430 1.487 -9.392 1.00 85.62 129 ARG A C 1
ATOM 1039 O O . ARG A 1 129 ? 14.595 1.078 -8.593 1.00 85.62 129 ARG A O 1
ATOM 1046 N N . THR A 1 130 ? 16.631 1.924 -9.012 1.00 85.12 130 THR A N 1
ATOM 1047 C CA . THR A 1 130 ? 17.028 1.948 -7.593 1.00 85.12 130 THR A CA 1
ATOM 1048 C C . THR A 1 130 ? 16.129 2.887 -6.789 1.00 85.12 130 THR A C 1
ATOM 1050 O O . THR A 1 130 ? 15.606 2.488 -5.753 1.00 85.12 130 THR A O 1
ATOM 1053 N N . GLU A 1 131 ? 15.870 4.091 -7.310 1.00 90.75 131 GLU A N 1
ATOM 1054 C CA . GLU A 1 131 ? 14.954 5.052 -6.678 1.00 90.75 131 GLU A CA 1
ATOM 1055 C C . GLU A 1 131 ? 13.529 4.488 -6.538 1.00 90.75 131 GLU A C 1
ATOM 1057 O O . GLU A 1 131 ? 12.866 4.698 -5.516 1.00 90.75 131 GLU A O 1
ATOM 1062 N N . LEU A 1 132 ? 13.052 3.760 -7.554 1.00 91.62 132 LEU A N 1
ATOM 1063 C CA . LEU A 1 132 ? 11.741 3.118 -7.533 1.00 91.62 132 LEU A CA 1
ATOM 1064 C C . LEU A 1 132 ? 11.679 2.002 -6.482 1.00 91.62 132 LEU A C 1
ATOM 1066 O O . LEU A 1 132 ? 10.728 1.965 -5.703 1.00 91.62 132 LEU A O 1
ATOM 1070 N N . LEU A 1 133 ? 12.694 1.131 -6.432 1.00 91.19 133 LEU A N 1
ATOM 1071 C CA . LEU A 1 133 ? 12.791 0.047 -5.450 1.00 91.19 133 LEU A CA 1
ATOM 1072 C C . LEU A 1 133 ? 12.740 0.596 -4.024 1.00 91.19 133 LEU A C 1
ATOM 1074 O O . LEU A 1 133 ? 11.950 0.135 -3.201 1.00 91.19 133 LEU A O 1
ATOM 1078 N N . GLU A 1 134 ? 13.564 1.605 -3.742 1.00 92.44 134 GLU A N 1
ATOM 1079 C CA . GLU A 1 134 ? 13.586 2.281 -2.447 1.00 92.44 134 GLU A CA 1
ATOM 1080 C C . GLU A 1 134 ? 12.223 2.896 -2.125 1.00 92.44 134 GLU A C 1
ATOM 1082 O O . GLU A 1 134 ? 11.707 2.692 -1.030 1.00 92.44 134 GLU A O 1
ATOM 1087 N N . SER A 1 135 ? 11.588 3.571 -3.087 1.00 94.88 135 SER A N 1
ATOM 1088 C CA . SER A 1 135 ? 10.282 4.206 -2.875 1.00 94.88 135 SER A CA 1
ATOM 1089 C C . SER A 1 135 ? 9.164 3.197 -2.581 1.00 94.88 135 SER A C 1
ATOM 1091 O O . SER A 1 135 ? 8.333 3.451 -1.709 1.00 94.88 135 SER A O 1
ATOM 1093 N N . VAL A 1 136 ? 9.143 2.042 -3.258 1.00 95.44 136 VAL A N 1
ATOM 1094 C CA . VAL A 1 136 ? 8.161 0.971 -2.993 1.00 95.44 136 VAL A CA 1
ATOM 1095 C C . VAL A 1 136 ? 8.414 0.311 -1.634 1.00 95.44 136 VAL A C 1
ATOM 1097 O O . VAL A 1 136 ? 7.463 0.038 -0.896 1.00 95.44 136 VAL A O 1
ATOM 1100 N N . ASN A 1 137 ? 9.678 0.102 -1.260 1.00 94.75 137 ASN A N 1
ATOM 1101 C CA . ASN A 1 137 ? 10.038 -0.435 0.054 1.00 94.75 137 ASN A CA 1
ATOM 1102 C C . ASN A 1 137 ? 9.671 0.538 1.183 1.00 94.75 137 ASN A C 1
ATOM 1104 O O . ASN A 1 137 ? 9.093 0.125 2.188 1.00 94.75 137 ASN A O 1
ATOM 1108 N N . GLU A 1 138 ? 9.945 1.834 1.008 1.00 95.75 138 GLU A N 1
ATOM 1109 C CA . GLU A 1 138 ? 9.532 2.889 1.938 1.00 95.75 138 GLU A CA 1
ATOM 1110 C C . GLU A 1 138 ? 8.009 2.927 2.108 1.00 95.75 138 GLU A C 1
ATOM 1112 O O . GLU A 1 138 ? 7.522 3.029 3.237 1.00 95.75 138 GLU A O 1
ATOM 1117 N N . LEU A 1 139 ? 7.251 2.838 1.009 1.00 97.38 139 LEU A N 1
ATOM 1118 C CA . LEU A 1 139 ? 5.788 2.794 1.039 1.00 97.38 139 LEU A CA 1
ATOM 1119 C C . LEU A 1 139 ? 5.291 1.581 1.836 1.00 97.38 139 LEU A C 1
ATOM 1121 O O . LEU A 1 139 ? 4.503 1.738 2.768 1.00 97.38 139 LEU A O 1
ATOM 1125 N N . SER A 1 140 ? 5.804 0.393 1.514 1.00 96.62 140 SER A N 1
ATOM 1126 C CA . SER A 1 140 ? 5.431 -0.867 2.171 1.00 96.62 140 SER A CA 1
ATOM 1127 C C . SER A 1 140 ? 5.728 -0.836 3.670 1.00 96.62 140 SER A C 1
ATOM 1129 O O . SER A 1 140 ? 4.880 -1.201 4.488 1.00 96.62 140 SER A O 1
ATOM 1131 N N . TYR A 1 141 ? 6.904 -0.329 4.046 1.00 95.62 141 TYR A N 1
ATOM 1132 C CA . TYR A 1 141 ? 7.293 -0.134 5.440 1.00 95.62 141 TYR A CA 1
ATOM 1133 C C . TYR A 1 141 ? 6.379 0.862 6.163 1.00 95.62 141 TYR A C 1
ATOM 1135 O O . TYR A 1 141 ? 5.949 0.599 7.284 1.00 95.62 141 TYR A O 1
ATOM 1143 N N . THR A 1 142 ? 6.052 1.986 5.518 1.00 97.06 142 THR A N 1
ATOM 1144 C CA . THR A 1 142 ? 5.191 3.027 6.101 1.00 97.06 142 THR A CA 1
ATOM 1145 C C . THR A 1 142 ? 3.793 2.481 6.392 1.00 97.06 142 THR A C 1
ATOM 1147 O O . THR A 1 142 ? 3.308 2.650 7.507 1.00 97.06 142 THR A O 1
ATOM 1150 N N . ILE A 1 143 ? 3.181 1.773 5.436 1.00 97.75 143 ILE A N 1
ATOM 1151 C CA . ILE A 1 143 ? 1.851 1.165 5.609 1.00 97.75 143 ILE A CA 1
ATOM 1152 C C . ILE A 1 143 ? 1.877 0.107 6.716 1.00 97.75 143 ILE A C 1
ATOM 1154 O O . ILE A 1 143 ? 1.035 0.125 7.608 1.00 97.75 143 ILE A O 1
ATOM 1158 N N . THR A 1 144 ? 2.869 -0.787 6.691 1.00 95.50 144 THR A N 1
ATOM 1159 C CA . THR A 1 144 ? 2.967 -1.885 7.666 1.00 95.50 144 THR A CA 1
ATOM 1160 C C . THR A 1 144 ? 3.147 -1.359 9.090 1.00 95.50 144 THR A C 1
ATOM 1162 O O . THR A 1 144 ? 2.518 -1.845 10.025 1.00 95.50 144 THR A O 1
ATOM 1165 N N . ASN A 1 145 ? 3.989 -0.340 9.277 1.00 94.94 145 ASN A N 1
ATOM 1166 C CA . ASN A 1 145 ? 4.205 0.250 10.595 1.00 94.94 145 ASN A CA 1
ATOM 1167 C C . ASN A 1 145 ? 3.000 1.024 11.119 1.00 94.94 145 ASN A C 1
ATOM 1169 O O . ASN A 1 145 ? 2.756 1.004 12.327 1.00 94.94 145 ASN A O 1
ATOM 1173 N N . HIS A 1 146 ? 2.285 1.710 10.232 1.00 95.62 146 HIS A N 1
ATOM 1174 C CA . HIS A 1 146 ? 1.041 2.386 10.568 1.00 95.62 146 HIS A CA 1
ATOM 1175 C C . HIS A 1 146 ? 0.006 1.368 11.076 1.00 95.62 146 HIS A C 1
ATOM 1177 O O . HIS A 1 146 ? -0.370 1.439 12.247 1.00 95.62 146 HIS A O 1
ATOM 1183 N N . ALA A 1 147 ? -0.284 0.324 10.288 1.00 95.56 147 ALA A N 1
ATOM 1184 C CA . ALA A 1 147 ? -1.208 -0.746 10.675 1.00 95.56 147 ALA A CA 1
ATOM 1185 C C . ALA A 1 147 ? -0.792 -1.443 11.985 1.00 95.56 147 ALA A C 1
ATOM 1187 O O . ALA A 1 147 ? -1.616 -1.657 12.869 1.00 95.56 147 ALA A O 1
ATOM 1188 N N . HIS A 1 148 ? 0.500 -1.742 12.180 1.00 94.00 148 HIS A N 1
ATOM 1189 C CA . HIS A 1 148 ? 0.991 -2.325 13.437 1.00 94.00 148 HIS A CA 1
ATOM 1190 C C . HIS A 1 148 ? 0.801 -1.409 14.654 1.00 94.00 148 HIS A C 1
ATOM 1192 O O . HIS A 1 148 ? 0.533 -1.884 15.764 1.00 94.00 148 HIS A O 1
ATOM 1198 N N . SER A 1 149 ? 0.998 -0.102 14.477 1.00 93.44 149 SER A N 1
ATOM 1199 C CA . SER A 1 149 ? 0.836 0.872 15.559 1.00 93.44 149 SER A CA 1
ATOM 1200 C C . SER A 1 149 ? -0.631 0.974 15.967 1.00 93.44 149 SER A C 1
ATOM 1202 O O . SER A 1 149 ? -0.943 0.954 17.162 1.00 93.44 149 SER A O 1
ATOM 1204 N N . GLU A 1 150 ? -1.529 0.981 14.987 1.00 95.12 150 GLU A N 1
ATOM 1205 C CA . GLU A 1 150 ? -2.973 0.970 15.202 1.00 95.12 150 GLU A CA 1
ATOM 1206 C C . GLU A 1 150 ? -3.448 -0.336 15.824 1.00 95.12 150 GLU A C 1
ATOM 1208 O O . GLU A 1 150 ? -4.111 -0.300 16.859 1.00 95.12 150 GLU A O 1
ATOM 1213 N N . ASP A 1 151 ? -3.032 -1.486 15.292 1.00 95.44 151 ASP A N 1
ATOM 1214 C CA . ASP A 1 151 ? -3.336 -2.808 15.845 1.00 95.44 151 ASP A CA 1
ATOM 1215 C C . ASP A 1 151 ? -2.999 -2.882 17.329 1.00 95.44 151 ASP A C 1
ATOM 1217 O O . ASP A 1 151 ? -3.769 -3.414 18.134 1.00 95.44 151 ASP A O 1
ATOM 1221 N N . ARG A 1 152 ? -1.845 -2.338 17.722 1.00 94.69 152 ARG A N 1
ATOM 1222 C CA . ARG A 1 152 ? -1.425 -2.324 19.122 1.00 94.69 152 ARG A CA 1
ATOM 1223 C C . ARG A 1 152 ? -2.401 -1.531 19.989 1.00 94.69 152 ARG A C 1
ATOM 1225 O O . ARG A 1 152 ? -2.805 -2.026 21.043 1.00 94.69 152 ARG A O 1
ATOM 1232 N N . VAL A 1 153 ? -2.783 -0.329 19.562 1.00 93.88 153 VAL A N 1
ATOM 1233 C CA . VAL A 1 153 ? -3.729 0.527 20.297 1.00 93.88 153 VAL A CA 1
ATOM 1234 C C . VAL A 1 153 ? -5.120 -0.109 20.335 1.00 93.88 153 VAL A C 1
ATOM 1236 O O . VAL A 1 153 ? -5.731 -0.208 21.401 1.00 93.88 153 VAL A O 1
ATOM 1239 N N . LEU A 1 154 ? -5.601 -0.610 19.199 1.00 94.88 154 LEU A N 1
ATOM 1240 C CA . LEU A 1 154 ? -6.906 -1.249 19.065 1.00 94.88 154 LEU A CA 1
ATOM 1241 C C . LEU A 1 154 ? -7.013 -2.508 19.929 1.00 94.88 154 LEU A C 1
ATOM 1243 O O . LEU A 1 154 ? -8.021 -2.692 20.607 1.00 94.88 154 LEU A O 1
ATOM 1247 N N . ASN A 1 155 ? -5.969 -3.338 19.986 1.00 95.06 155 ASN A N 1
ATOM 1248 C CA . ASN A 1 155 ? -5.950 -4.521 20.848 1.00 95.06 155 ASN A CA 1
ATOM 1249 C C . ASN A 1 155 ? -5.913 -4.164 22.343 1.00 95.06 155 ASN A C 1
ATOM 1251 O O . ASN A 1 155 ? -6.554 -4.845 23.146 1.00 95.06 155 ASN A O 1
ATOM 1255 N N . MET A 1 156 ? -5.224 -3.083 22.734 1.00 93.44 156 MET A N 1
ATOM 1256 C CA . MET A 1 156 ? -5.277 -2.585 24.116 1.00 93.44 156 MET A CA 1
ATOM 1257 C C . MET A 1 156 ? -6.702 -2.176 24.504 1.00 93.44 156 MET A C 1
ATOM 1259 O O . MET A 1 156 ? -7.176 -2.533 25.581 1.00 93.44 156 MET A O 1
ATOM 1263 N N . ILE A 1 157 ? -7.401 -1.470 23.616 1.00 92.00 157 ILE A N 1
ATOM 1264 C CA . ILE A 1 157 ? -8.770 -0.999 23.855 1.00 92.00 157 ILE A CA 1
ATOM 1265 C C . ILE A 1 157 ? -9.771 -2.156 23.828 1.00 92.00 157 ILE A C 1
ATOM 1267 O O . ILE A 1 157 ? -10.658 -2.230 24.679 1.00 92.00 157 ILE A O 1
ATOM 1271 N N . LYS A 1 158 ? -9.608 -3.092 22.889 1.00 93.12 158 LYS A N 1
ATOM 1272 C CA . LYS A 1 158 ? -10.409 -4.315 22.797 1.00 93.12 158 LYS A CA 1
ATOM 1273 C C . LYS A 1 158 ? -10.397 -5.084 24.113 1.00 93.12 158 LYS A C 1
ATOM 1275 O O . LYS A 1 158 ? -11.467 -5.388 24.632 1.00 93.12 158 LYS A O 1
ATOM 1280 N N . LYS A 1 159 ? -9.210 -5.303 24.686 1.00 92.38 159 LYS A N 1
ATOM 1281 C CA . LYS A 1 159 ? -9.050 -5.982 25.977 1.00 92.38 159 LYS A CA 1
ATOM 1282 C C . LYS A 1 159 ? -9.847 -5.294 27.090 1.00 92.38 159 LYS A C 1
ATOM 1284 O O . LYS A 1 159 ? -10.559 -5.964 27.829 1.00 92.38 159 LYS A O 1
ATOM 1289 N N . VAL A 1 160 ? -9.784 -3.962 27.171 1.00 90.25 160 VAL A N 1
ATOM 1290 C CA . VAL A 1 160 ? -10.551 -3.189 28.164 1.00 90.25 160 VAL A CA 1
ATOM 1291 C C . VAL A 1 160 ? -12.054 -3.409 27.989 1.00 90.25 160 VAL A C 1
ATOM 1293 O O . VAL A 1 160 ? -12.754 -3.632 28.976 1.00 90.25 160 VAL A O 1
ATOM 1296 N N . PHE A 1 161 ? -12.563 -3.369 26.755 1.00 87.50 161 PHE A N 1
ATOM 1297 C CA . PHE A 1 161 ? -13.985 -3.597 26.491 1.00 87.50 161 PHE A CA 1
ATOM 1298 C C . PHE A 1 161 ? -14.436 -5.031 26.787 1.00 87.50 161 PHE A C 1
ATOM 1300 O O . PHE A 1 161 ? -15.559 -5.210 27.253 1.00 87.50 161 PHE A O 1
ATOM 1307 N N . GLU A 1 162 ? -13.594 -6.029 26.524 1.00 87.88 162 GLU A N 1
ATOM 1308 C CA . GLU A 1 162 ? -13.881 -7.437 26.821 1.00 87.88 162 GLU A CA 1
ATOM 1309 C C . GLU A 1 162 ? -13.921 -7.698 28.335 1.00 87.88 162 GLU A C 1
ATOM 1311 O O . GLU A 1 162 ? -14.871 -8.311 28.818 1.00 87.88 162 GLU A O 1
ATOM 1316 N N . GLU A 1 163 ? -12.962 -7.164 29.099 1.00 86.44 163 GLU A N 1
ATOM 1317 C CA . GLU A 1 163 ? -12.929 -7.276 30.567 1.00 86.44 163 GLU A CA 1
ATOM 1318 C C . GLU A 1 163 ? -14.138 -6.578 31.217 1.00 86.44 163 GLU A C 1
ATOM 1320 O O . GLU A 1 163 ? -14.834 -7.167 32.040 1.00 86.44 163 GLU A O 1
ATOM 1325 N N . HIS A 1 164 ? -14.480 -5.361 30.776 1.00 75.12 164 HIS A N 1
ATOM 1326 C CA . HIS A 1 164 ? -15.633 -4.621 31.313 1.00 75.12 164 HIS A CA 1
ATOM 1327 C C . HIS A 1 164 ? -16.994 -5.205 30.911 1.00 75.12 164 HIS A C 1
ATOM 1329 O O . HIS A 1 164 ? -18.006 -4.889 31.545 1.00 75.12 164 HIS A O 1
ATOM 1335 N N . ALA A 1 165 ? -17.055 -5.977 29.824 1.00 68.81 165 ALA A N 1
ATOM 1336 C CA . ALA A 1 165 ? -18.254 -6.716 29.453 1.00 68.81 165 ALA A CA 1
ATOM 1337 C C . ALA A 1 165 ? -18.434 -7.949 30.349 1.00 68.81 165 ALA A C 1
ATOM 1339 O O . ALA A 1 165 ? -19.551 -8.201 30.784 1.00 68.81 165 ALA A O 1
ATOM 1340 N N . ALA A 1 166 ? -17.342 -8.650 30.677 1.00 62.78 166 ALA A N 1
ATOM 1341 C CA . ALA A 1 166 ? -17.355 -9.812 31.566 1.00 62.78 166 ALA A CA 1
ATOM 1342 C C . ALA A 1 166 ? -17.687 -9.464 33.030 1.00 62.78 166 ALA A C 1
ATOM 1344 O O . ALA A 1 166 ? -18.300 -10.272 33.713 1.00 62.78 166 ALA A O 1
ATOM 1345 N N . ASP A 1 167 ? -17.344 -8.260 33.500 1.00 59.56 167 ASP A N 1
ATOM 1346 C CA . ASP A 1 167 ? -17.669 -7.792 34.861 1.00 59.56 167 ASP A CA 1
ATOM 1347 C C . ASP A 1 167 ? -19.151 -7.391 35.053 1.00 59.56 167 ASP A C 1
ATOM 1349 O O . ASP A 1 167 ? -19.559 -7.009 36.155 1.00 59.56 167 ASP A O 1
ATOM 1353 N N . LYS A 1 168 ? -19.958 -7.400 33.982 1.00 55.94 168 LYS A N 1
ATOM 1354 C CA . LYS A 1 168 ? -21.375 -6.986 33.991 1.00 55.94 168 LYS A CA 1
ATOM 1355 C C . LYS A 1 168 ? -22.371 -8.126 33.750 1.00 55.94 168 LYS A C 1
ATOM 1357 O O . LYS A 1 168 ? -23.572 -7.848 33.790 1.00 55.94 168 LYS A O 1
ATOM 1362 N N . ASP A 1 169 ? -21.878 -9.344 33.539 1.00 48.09 169 ASP A N 1
ATOM 1363 C CA . ASP A 1 169 ? -22.646 -10.597 33.485 1.00 48.09 169 ASP A CA 1
ATOM 1364 C C . ASP A 1 169 ? -22.461 -11.400 34.788 1.00 48.09 169 ASP A C 1
ATOM 1366 O O . ASP A 1 169 ? -23.416 -12.109 35.186 1.00 48.09 169 ASP A O 1
#